Protein AF-A0A101W127-F1 (afdb_monomer_lite)

Foldseek 3Di:
DDDDQDADPVGGDPVSVVVVVVVVVVVVVVVVVVVVVVVVVVVVVVVVVVVVVVVVVVVVVVVVVVVVVVVVVVVVVVVVVVVVVVVVVVVVVVVVVVVVVVVVVVVVVVVVVVVVVVVVVVVVVVVVVVVVVVVVVVVVD

Structure (mmCIF, N/CA/C/O backbone):
data_AF-A0A101W127-F1
#
_entry.id   AF-A0A101W127-F1
#
loop_
_atom_site.group_PDB
_atom_site.id
_atom_site.type_symbol
_atom_site.label_atom_id
_atom_site.label_alt_id
_atom_site.label_comp_id
_atom_site.label_asym_id
_atom_site.label_entity_id
_atom_site.label_seq_id
_atom_site.pdbx_PDB_ins_code
_atom_site.Cartn_x
_atom_site.Cartn_y
_atom_site.Cartn_z
_atom_site.occupancy
_atom_site.B_iso_or_equiv
_atom_site.auth_seq_id
_atom_site.auth_comp_id
_atom_site.auth_asym_id
_atom_site.auth_atom_id
_atom_site.pdbx_PDB_model_num
ATOM 1 N N . MET A 1 1 ? -18.777 4.852 64.602 1.00 42.62 1 MET A N 1
ATOM 2 C CA . MET A 1 1 ? -19.162 3.842 65.612 1.00 42.62 1 MET A CA 1
ATOM 3 C C . MET A 1 1 ? -20.261 4.447 66.456 1.00 42.62 1 MET A C 1
ATOM 5 O O . MET A 1 1 ? -19.985 5.500 67.027 1.00 42.62 1 MET A O 1
ATOM 9 N N . PRO A 1 2 ? -21.471 3.875 66.515 1.00 47.06 2 PRO A N 1
ATOM 10 C CA . PRO A 1 2 ? -22.452 4.384 67.446 1.00 47.06 2 PRO A CA 1
ATOM 11 C C . PRO A 1 2 ? -22.040 3.910 68.849 1.00 47.06 2 PRO A C 1
ATOM 13 O O . PRO A 1 2 ? -21.575 2.787 69.058 1.00 47.06 2 PRO A O 1
ATOM 16 N N . LYS A 1 3 ? -22.010 4.869 69.769 1.00 66.69 3 LYS A N 1
ATOM 17 C CA . LYS A 1 3 ? -21.658 4.690 71.172 1.00 66.69 3 LYS A CA 1
ATOM 18 C C . LYS A 1 3 ? -22.832 5.236 71.968 1.00 66.69 3 LYS A C 1
ATOM 20 O O . LYS A 1 3 ? -23.222 6.379 71.738 1.00 66.69 3 LYS A O 1
ATOM 25 N N . ASN A 1 4 ? -23.259 4.446 72.951 1.00 61.34 4 ASN A N 1
ATOM 26 C CA . ASN A 1 4 ? -24.111 4.793 74.094 1.00 61.34 4 ASN A CA 1
ATOM 27 C C . ASN A 1 4 ? -25.582 4.372 73.985 1.00 61.34 4 ASN A C 1
ATOM 29 O O . ASN A 1 4 ? -26.480 5.209 73.968 1.00 61.34 4 ASN A O 1
ATOM 33 N N . PHE A 1 5 ? -25.826 3.067 74.109 1.00 57.19 5 PHE A N 1
ATOM 34 C CA . PHE A 1 5 ? -27.109 2.592 74.614 1.00 57.19 5 PHE A CA 1
ATOM 35 C C . PHE A 1 5 ? -27.327 3.101 76.050 1.00 57.19 5 PHE A C 1
ATOM 37 O O . PHE A 1 5 ? -26.506 2.835 76.938 1.00 57.19 5 PHE A O 1
ATOM 44 N N . LYS A 1 6 ? -28.434 3.802 76.317 1.00 58.41 6 LYS A N 1
ATOM 45 C CA . LYS A 1 6 ? -28.810 4.165 77.695 1.00 58.41 6 LYS A CA 1
ATOM 46 C C . LYS A 1 6 ? -29.304 2.920 78.443 1.00 58.41 6 LYS A C 1
ATOM 48 O O . LYS A 1 6 ? -30.200 2.215 77.981 1.00 58.41 6 LYS A O 1
ATOM 53 N N . ARG A 1 7 ? -28.705 2.626 79.603 1.00 48.66 7 ARG A N 1
ATOM 54 C CA . ARG A 1 7 ? -29.148 1.554 80.512 1.00 48.66 7 ARG A CA 1
ATOM 55 C C . ARG A 1 7 ? -30.169 2.094 81.513 1.00 48.66 7 ARG A C 1
ATOM 57 O O . ARG A 1 7 ? -29.903 3.083 82.188 1.00 48.66 7 ARG A O 1
ATOM 64 N N . SER A 1 8 ? -31.289 1.395 81.652 1.00 57.28 8 SER A N 1
ATOM 65 C CA . SER A 1 8 ? -32.227 1.518 82.770 1.00 57.28 8 SER A CA 1
ATOM 66 C C . SER A 1 8 ? -32.008 0.385 83.785 1.00 57.28 8 SER A C 1
ATOM 68 O O . SER A 1 8 ? -31.309 -0.591 83.504 1.00 57.28 8 SER A O 1
ATOM 70 N N . ILE A 1 9 ? -32.659 0.471 84.951 1.00 53.50 9 ILE A N 1
ATOM 71 C CA . ILE A 1 9 ? -32.618 -0.549 86.021 1.00 53.50 9 ILE A CA 1
ATOM 72 C C . ILE A 1 9 ? -33.112 -1.938 85.531 1.00 53.50 9 ILE A C 1
ATOM 74 O O . ILE A 1 9 ? -32.793 -2.949 86.149 1.00 53.50 9 ILE A O 1
ATOM 78 N N . ARG A 1 10 ? -33.836 -2.017 84.397 1.00 57.09 10 ARG A N 1
ATOM 79 C CA . ARG A 1 10 ? -34.356 -3.266 83.794 1.00 57.09 10 ARG A CA 1
ATOM 80 C C . ARG A 1 10 ? -33.607 -3.755 82.541 1.00 57.09 10 ARG A C 1
ATOM 82 O O . ARG A 1 10 ? -33.981 -4.790 82.000 1.00 57.09 10 ARG A O 1
ATOM 89 N N . GLY A 1 11 ? -32.573 -3.050 82.071 1.00 67.44 11 GLY A N 1
ATOM 90 C CA . GLY A 1 11 ? -31.857 -3.382 80.829 1.00 67.44 11 GLY A CA 1
ATOM 91 C C . GLY A 1 11 ? -31.657 -2.176 79.907 1.00 67.44 11 GLY A C 1
ATOM 92 O O . GLY A 1 11 ? -31.769 -1.031 80.343 1.00 67.44 11 GLY A O 1
ATOM 93 N N . TYR A 1 12 ? -31.330 -2.420 78.636 1.00 70.50 12 TYR A N 1
ATOM 94 C CA . TYR A 1 12 ? -31.212 -1.358 77.631 1.00 70.50 12 TYR A CA 1
ATOM 95 C C . TYR A 1 12 ? -32.571 -0.722 77.332 1.00 70.50 12 TYR A C 1
ATOM 97 O O . TYR A 1 12 ? -33.579 -1.420 77.231 1.00 70.50 12 TYR A O 1
ATOM 105 N N . ASP A 1 13 ? -32.586 0.600 77.204 1.00 82.00 13 ASP A N 1
ATOM 106 C CA . ASP A 1 13 ? -33.774 1.354 76.823 1.00 82.00 13 ASP A CA 1
ATOM 107 C C . ASP A 1 13 ? -34.172 1.053 75.366 1.00 82.00 13 ASP A C 1
ATOM 109 O O . ASP A 1 13 ? -33.355 1.168 74.446 1.00 82.00 13 ASP A O 1
ATOM 113 N N . ALA A 1 14 ? -35.423 0.639 75.159 1.00 79.12 14 ALA A N 1
ATOM 114 C CA . ALA A 1 1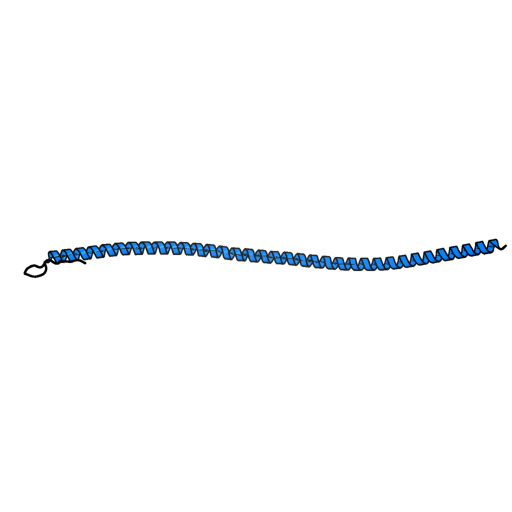4 ? -35.921 0.199 73.857 1.00 79.12 14 ALA A CA 1
ATOM 115 C C . ALA A 1 14 ? -35.934 1.342 72.829 1.00 79.12 14 ALA A C 1
ATOM 117 O O . ALA A 1 14 ? -35.643 1.111 71.656 1.00 79.12 14 ALA A O 1
ATOM 118 N N . GLU A 1 15 ? -36.197 2.579 73.264 1.00 82.38 15 GLU A N 1
ATOM 119 C CA . GLU A 1 15 ? -36.158 3.754 72.387 1.00 82.38 15 GLU A CA 1
ATOM 120 C C . GLU A 1 15 ? -34.732 4.053 71.911 1.00 82.38 15 GLU A C 1
ATOM 122 O O . GLU A 1 15 ? -34.510 4.279 70.720 1.00 82.38 15 GLU A O 1
ATOM 127 N N . SER A 1 16 ? -33.751 3.974 72.816 1.00 81.00 16 SER A N 1
ATOM 128 C CA . SER A 1 16 ? -32.328 4.113 72.483 1.00 81.00 16 SER A CA 1
ATOM 129 C C . SER A 1 16 ? -31.874 3.063 71.464 1.00 81.00 16 SER A C 1
ATOM 131 O O . SER A 1 16 ? -31.168 3.405 70.518 1.00 81.00 16 SER A O 1
ATOM 133 N N . ILE A 1 17 ? -32.295 1.801 71.619 1.00 81.06 17 ILE A N 1
ATOM 134 C CA . ILE A 1 17 ? -31.984 0.735 70.653 1.00 81.06 17 ILE A CA 1
ATOM 135 C C . ILE A 1 17 ? -32.634 1.026 69.295 1.00 81.06 17 ILE A C 1
ATOM 137 O O . ILE A 1 17 ? -31.974 0.912 68.261 1.00 81.06 17 ILE A O 1
ATOM 141 N N . GLN A 1 18 ? -33.905 1.435 69.277 1.00 84.06 18 GLN A N 1
ATOM 142 C CA . GLN A 1 18 ? -34.619 1.722 68.033 1.00 84.06 18 GLN A CA 1
ATOM 143 C C . GLN A 1 18 ? -33.997 2.900 67.266 1.00 84.06 18 GLN A C 1
ATOM 145 O O . GLN A 1 18 ? -33.894 2.850 66.041 1.00 84.06 18 GLN A O 1
ATOM 150 N N . GLN A 1 19 ? -33.541 3.944 67.965 1.00 85.19 19 GLN A N 1
ATOM 151 C CA . GLN A 1 19 ? -32.830 5.074 67.356 1.00 85.19 19 GLN A CA 1
ATOM 152 C C . GLN A 1 19 ? -31.507 4.645 66.709 1.00 85.19 19 GLN A C 1
ATOM 154 O O . GLN A 1 19 ? -31.180 5.086 65.604 1.00 85.19 19 GLN A O 1
ATOM 159 N N . GLU A 1 20 ? -30.760 3.760 67.366 1.00 83.50 20 GLU A N 1
ATOM 160 C CA . GLU A 1 20 ? -29.485 3.256 66.856 1.00 83.50 20 GLU A CA 1
ATOM 161 C C . GLU A 1 20 ? -29.693 2.353 65.629 1.00 83.50 20 GLU A C 1
ATOM 163 O O . GLU A 1 20 ? -29.016 2.533 64.615 1.00 83.50 20 GLU A O 1
ATOM 168 N N . ILE A 1 21 ? -30.709 1.479 65.655 1.00 87.06 21 ILE A N 1
ATOM 169 C CA . ILE A 1 21 ? -31.136 0.677 64.495 1.00 87.06 21 ILE A CA 1
ATOM 170 C C . ILE A 1 21 ? -31.545 1.580 63.325 1.00 87.06 21 ILE A C 1
ATOM 172 O O . ILE A 1 21 ? -31.095 1.370 62.199 1.00 87.06 21 ILE A O 1
ATOM 176 N N . ASN A 1 22 ? -32.350 2.615 63.576 1.00 89.56 22 ASN A N 1
ATOM 177 C CA . ASN A 1 22 ? -32.785 3.545 62.532 1.00 89.56 22 ASN A CA 1
ATOM 178 C C . ASN A 1 22 ? -31.601 4.307 61.916 1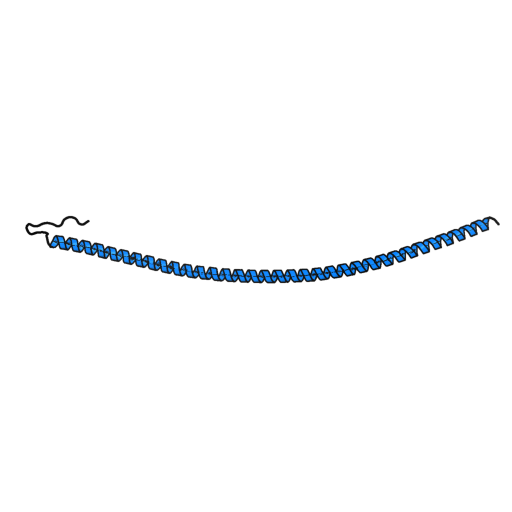.00 89.56 22 ASN A C 1
ATOM 180 O O . ASN A 1 22 ? -31.551 4.481 60.700 1.00 89.56 22 ASN A O 1
ATOM 184 N N . THR A 1 23 ? -30.628 4.712 62.736 1.00 89.56 23 THR A N 1
ATOM 185 C CA . THR A 1 23 ? -29.403 5.382 62.270 1.00 89.56 23 THR A CA 1
ATOM 186 C C . THR A 1 23 ? -28.579 4.455 61.378 1.00 89.56 23 THR A C 1
ATOM 188 O O . THR A 1 23 ? -28.132 4.857 60.305 1.00 89.56 23 THR A O 1
ATOM 191 N N . ILE A 1 24 ? -28.408 3.196 61.788 1.00 88.69 24 ILE A N 1
ATOM 192 C CA . ILE A 1 24 ? -27.690 2.185 61.006 1.00 88.69 24 ILE A CA 1
ATOM 193 C C . ILE A 1 24 ? -28.403 1.928 59.671 1.00 88.69 24 ILE A C 1
ATOM 195 O O . ILE A 1 24 ? -27.746 1.919 58.630 1.00 88.69 24 ILE A O 1
ATOM 199 N N . ASN A 1 25 ? -29.732 1.794 59.675 1.00 93.56 25 ASN A N 1
ATOM 200 C CA . ASN A 1 25 ? -30.520 1.612 58.453 1.00 93.56 25 ASN A CA 1
ATOM 201 C C . ASN A 1 25 ? -30.353 2.793 57.490 1.00 93.56 25 ASN A C 1
ATOM 203 O O . ASN A 1 25 ? -30.050 2.585 56.320 1.00 93.56 25 ASN A O 1
ATOM 207 N N . GLN A 1 26 ? -30.434 4.031 57.990 1.00 94.50 26 GLN A N 1
ATOM 208 C CA . GLN A 1 26 ? -30.202 5.228 57.175 1.00 94.50 26 GLN A CA 1
ATOM 209 C C . GLN A 1 26 ? -28.786 5.271 56.583 1.00 94.50 26 GLN A C 1
ATOM 211 O O . GLN A 1 26 ? -28.611 5.655 55.426 1.00 94.50 26 GLN A O 1
ATOM 216 N N . MET A 1 27 ? -27.764 4.862 57.342 1.00 93.94 27 MET A N 1
ATOM 217 C CA . MET A 1 27 ? -26.395 4.770 56.823 1.00 93.94 27 MET A CA 1
ATOM 218 C C . MET A 1 27 ? -26.281 3.739 55.695 1.00 93.94 27 MET A C 1
ATOM 220 O O . MET A 1 27 ? -25.649 4.026 54.676 1.00 93.94 27 MET A O 1
ATOM 224 N N . TYR A 1 28 ? -26.899 2.565 55.848 1.00 94.88 28 TYR A N 1
ATOM 225 C CA . TYR A 1 28 ? -26.912 1.542 54.802 1.00 94.88 28 TYR A CA 1
ATOM 226 C C . TYR A 1 28 ? -27.680 1.994 53.562 1.00 94.88 28 TYR A C 1
ATOM 228 O O . TYR A 1 28 ? -27.161 1.848 52.458 1.00 94.88 28 TYR A O 1
ATOM 236 N N . ASP A 1 29 ? -28.853 2.603 53.724 1.00 96.38 29 ASP A N 1
ATOM 237 C CA . ASP A 1 29 ? -29.645 3.123 52.608 1.00 96.38 29 ASP A CA 1
ATOM 238 C C . ASP A 1 29 ? -28.866 4.179 51.819 1.00 96.38 29 ASP A C 1
ATOM 240 O O . ASP A 1 29 ? -28.776 4.105 50.589 1.00 96.38 29 ASP A O 1
ATOM 244 N N . ASN A 1 30 ? -28.212 5.110 52.518 1.00 95.62 30 ASN A N 1
ATOM 245 C CA . ASN A 1 30 ? -27.350 6.108 51.891 1.00 95.62 30 ASN A CA 1
ATOM 246 C C . ASN A 1 30 ? -26.186 5.454 51.139 1.00 95.62 30 ASN A C 1
ATOM 248 O O . ASN A 1 30 ? -25.903 5.834 49.999 1.00 95.62 30 ASN A O 1
ATOM 252 N N . LYS A 1 31 ? -25.547 4.433 51.727 1.00 94.69 31 LYS A N 1
ATOM 253 C CA . LYS A 1 31 ? -24.436 3.734 51.073 1.00 94.69 31 LYS A CA 1
ATOM 254 C C . LYS A 1 31 ? -24.889 2.945 49.845 1.00 94.69 31 LYS A C 1
ATOM 256 O O . LYS A 1 31 ? -24.196 2.940 48.832 1.00 94.69 31 LYS A O 1
ATOM 261 N N . ILE A 1 32 ? -26.067 2.326 49.897 1.00 96.44 32 ILE A N 1
ATOM 262 C CA . ILE A 1 32 ? -26.673 1.633 48.754 1.00 96.44 32 ILE A CA 1
ATOM 263 C C . ILE A 1 32 ? -26.947 2.623 47.618 1.00 96.44 32 ILE A C 1
ATOM 265 O O . ILE A 1 32 ? -26.678 2.312 46.458 1.00 96.44 32 ILE A O 1
ATOM 269 N N . GLN A 1 33 ? -27.467 3.814 47.922 1.00 96.62 33 GLN A N 1
ATOM 270 C CA . GLN A 1 33 ? -27.724 4.840 46.908 1.00 96.62 33 GLN A CA 1
ATOM 271 C C . GLN A 1 33 ? -26.433 5.376 46.280 1.00 96.62 33 GLN A C 1
ATOM 273 O O . GLN A 1 33 ? -26.381 5.574 45.066 1.00 96.62 33 GLN A O 1
ATOM 278 N N . GLU A 1 34 ? -25.384 5.576 47.077 1.00 96.94 34 GLU A N 1
ATOM 279 C CA . GLU A 1 34 ? -24.060 5.968 46.585 1.00 96.94 34 GLU A CA 1
ATOM 280 C C . GLU A 1 34 ? -23.482 4.907 45.637 1.00 96.94 34 GLU A C 1
ATOM 282 O O . GLU A 1 34 ? -23.160 5.217 44.490 1.00 96.94 34 GLU A O 1
ATOM 287 N N . LEU A 1 35 ? -23.468 3.637 46.058 1.00 96.50 35 LEU A N 1
ATOM 288 C CA . LEU A 1 35 ? -22.982 2.525 45.235 1.00 96.50 35 LEU A CA 1
ATOM 289 C C . LEU A 1 35 ? -23.780 2.375 43.933 1.00 96.50 35 LEU A C 1
ATOM 291 O O . LEU A 1 35 ? -23.205 2.120 42.878 1.00 96.50 35 LEU A O 1
ATOM 295 N N . LYS A 1 36 ? -25.104 2.574 43.965 1.00 97.06 36 LYS A N 1
ATOM 296 C CA . LYS A 1 36 ? -25.935 2.563 42.748 1.00 97.06 36 LYS A CA 1
ATOM 297 C C . LYS A 1 36 ? -25.525 3.661 41.766 1.00 97.06 36 LYS A C 1
ATOM 299 O O . LYS A 1 36 ? -25.466 3.400 40.564 1.00 97.06 36 LYS A O 1
ATOM 304 N N . LYS A 1 37 ? -25.227 4.869 42.256 1.00 96.44 37 LYS A N 1
ATOM 305 C CA . LYS A 1 37 ? -24.746 5.977 41.415 1.00 96.44 37 LYS A CA 1
ATOM 306 C C . LYS A 1 37 ? -23.376 5.671 40.816 1.00 96.44 37 LYS A C 1
ATOM 308 O O . LYS A 1 37 ? -23.187 5.894 39.623 1.00 96.44 37 LYS A O 1
ATOM 313 N N . GLU A 1 38 ? -22.455 5.121 41.605 1.00 96.75 38 GLU A N 1
ATOM 314 C CA . GLU A 1 38 ? -21.127 4.719 41.124 1.00 96.75 38 GLU A CA 1
ATOM 315 C C . GLU A 1 38 ? -21.216 3.636 40.045 1.00 96.75 38 GLU A C 1
ATOM 317 O O . GLU A 1 38 ? -20.631 3.789 38.973 1.00 96.75 38 GLU A O 1
ATOM 322 N N . ILE A 1 39 ? -22.005 2.582 40.277 1.00 96.62 39 ILE A N 1
ATOM 323 C CA . ILE A 1 39 ? -22.217 1.503 39.301 1.00 96.62 39 ILE A CA 1
ATOM 324 C C . ILE A 1 39 ? -22.807 2.060 38.005 1.00 96.62 39 ILE A C 1
ATOM 326 O O . ILE A 1 39 ? -22.372 1.680 36.915 1.00 96.62 39 ILE A O 1
ATOM 330 N N . PHE A 1 40 ? -23.780 2.968 38.101 1.00 96.75 40 PHE A N 1
ATOM 331 C CA . PHE A 1 40 ? -24.366 3.607 36.927 1.00 96.75 40 PHE A CA 1
ATOM 332 C C . PHE A 1 40 ? -23.324 4.422 36.151 1.00 96.75 40 PHE A C 1
ATOM 334 O O . PHE A 1 40 ? -23.190 4.242 34.939 1.00 96.75 40 PHE A O 1
ATOM 341 N N . ALA A 1 41 ? -22.541 5.257 36.840 1.00 95.81 41 ALA A N 1
ATOM 342 C CA . ALA A 1 41 ? -21.495 6.067 36.222 1.00 95.81 41 ALA A CA 1
ATOM 343 C C . ALA A 1 41 ? -20.427 5.199 35.535 1.00 95.81 41 ALA A C 1
ATOM 345 O O . ALA A 1 41 ? -20.096 5.436 34.373 1.00 95.81 41 ALA A O 1
ATOM 346 N N . GLN A 1 42 ? -19.949 4.147 36.204 1.00 96.00 42 GLN A N 1
ATOM 347 C CA . GLN A 1 42 ? -18.973 3.210 35.641 1.00 96.00 42 GLN A CA 1
ATOM 348 C C . GLN A 1 42 ? -19.539 2.439 34.446 1.00 96.00 42 GLN A C 1
ATOM 350 O O . GLN A 1 42 ? -18.853 2.255 33.441 1.00 96.00 42 GLN A O 1
ATOM 355 N N . THR A 1 43 ? -20.800 2.007 34.517 1.00 96.69 43 THR A N 1
ATOM 356 C CA . THR A 1 43 ? -21.462 1.307 33.407 1.00 96.69 43 THR A CA 1
ATOM 357 C C . THR A 1 43 ? -21.599 2.222 32.195 1.00 96.69 43 THR A C 1
ATOM 359 O O . THR A 1 43 ? -21.302 1.804 31.074 1.00 96.69 43 THR A O 1
ATOM 362 N N . HIS A 1 44 ? -21.984 3.479 32.421 1.00 96.00 44 HIS A N 1
ATOM 363 C CA . HIS A 1 44 ? -22.085 4.481 31.371 1.00 96.00 44 HIS A CA 1
ATOM 364 C C . HIS A 1 44 ? -20.720 4.773 30.733 1.00 96.00 44 HIS A C 1
ATOM 366 O O . HIS A 1 44 ? -20.589 4.695 29.512 1.00 96.00 44 HIS A O 1
ATOM 372 N N . GLN A 1 45 ? -19.678 4.999 31.540 1.00 97.00 45 GLN A N 1
ATOM 373 C CA . GLN A 1 45 ? -18.309 5.176 31.045 1.00 97.00 45 GLN A CA 1
ATOM 374 C C . GLN A 1 45 ? -17.834 3.969 30.234 1.00 97.00 45 GLN A C 1
ATOM 376 O O . GLN A 1 45 ? -17.296 4.134 29.141 1.00 97.00 45 GLN A O 1
ATOM 381 N N . ARG A 1 46 ? -18.087 2.745 30.711 1.00 96.12 46 ARG A N 1
ATOM 382 C CA . ARG A 1 46 ? -17.726 1.519 29.987 1.00 96.12 46 ARG A CA 1
ATOM 383 C C . ARG A 1 46 ? -18.425 1.431 28.630 1.00 96.12 46 ARG A C 1
ATOM 385 O O . ARG A 1 46 ? -17.837 0.941 27.669 1.00 96.12 46 ARG A O 1
ATOM 392 N N . GLN A 1 47 ? -19.670 1.894 28.537 1.00 96.56 47 GLN A N 1
ATOM 393 C CA . GLN A 1 47 ? -20.410 1.926 27.278 1.00 96.56 47 GLN A CA 1
ATOM 394 C C . GLN A 1 47 ? -19.850 2.976 26.308 1.00 96.56 47 GLN A C 1
ATOM 396 O O . GLN A 1 47 ? -19.717 2.678 25.121 1.00 96.56 47 GLN A O 1
ATOM 401 N N . LEU A 1 48 ? -19.457 4.155 26.802 1.00 96.88 48 LEU A N 1
ATOM 402 C CA . LEU A 1 48 ? -18.776 5.178 25.999 1.00 96.88 48 LEU A CA 1
ATOM 403 C C . LEU A 1 48 ? -17.438 4.665 25.453 1.00 96.88 48 LEU A C 1
ATOM 405 O O . LEU A 1 48 ? -17.239 4.671 24.241 1.00 96.88 48 LEU A O 1
ATOM 409 N N . LEU A 1 49 ? -16.589 4.106 26.321 1.00 96.25 49 LEU A N 1
ATOM 410 C CA . LEU A 1 49 ? -15.308 3.496 25.945 1.00 96.25 49 LEU A CA 1
ATOM 411 C C . LEU A 1 49 ? -15.478 2.390 24.897 1.00 96.25 49 LEU A C 1
ATOM 413 O O . LEU A 1 49 ? -14.709 2.306 23.944 1.00 96.25 49 LEU A O 1
ATOM 417 N N . ARG A 1 50 ? -16.511 1.548 25.032 1.00 96.75 50 ARG A N 1
ATOM 418 C CA . ARG A 1 50 ? -16.811 0.507 24.039 1.00 96.75 50 ARG A CA 1
ATOM 419 C C . ARG A 1 50 ? -17.186 1.102 22.680 1.00 96.75 50 ARG A C 1
ATOM 421 O O . ARG A 1 50 ? -16.772 0.572 21.652 1.0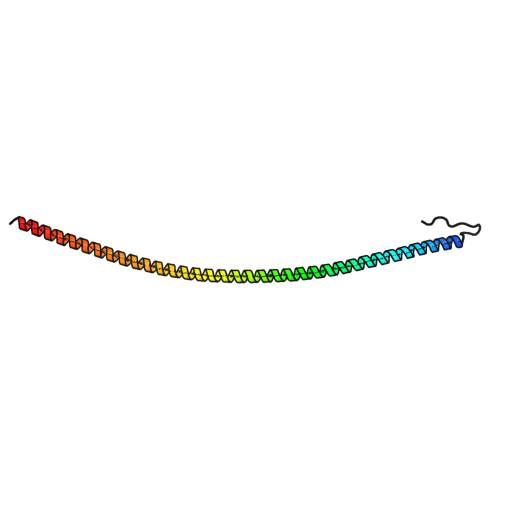0 96.75 50 ARG A O 1
ATOM 428 N N . ASN A 1 51 ? -17.963 2.182 22.669 1.00 96.38 51 ASN A N 1
ATOM 429 C CA . ASN A 1 51 ? -18.343 2.861 21.433 1.00 96.38 51 ASN A CA 1
ATOM 430 C C . ASN A 1 51 ? -17.133 3.526 20.764 1.00 96.38 51 ASN A C 1
ATOM 432 O O . ASN A 1 51 ? -16.971 3.399 19.553 1.00 96.38 51 ASN A O 1
ATOM 436 N N . GLU A 1 52 ? -16.271 4.188 21.536 1.00 96.06 52 GLU A N 1
ATOM 437 C CA . GLU A 1 52 ? -15.019 4.77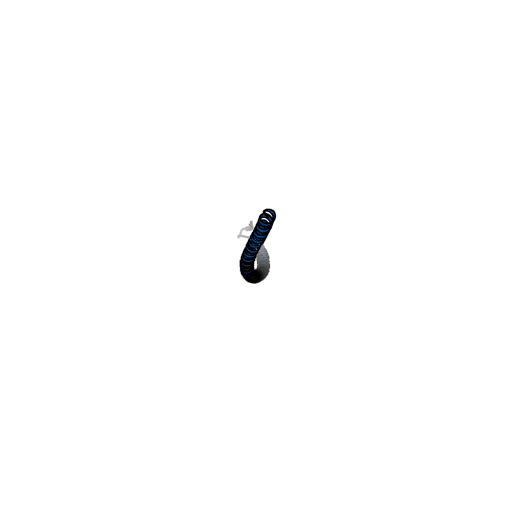4 21.039 1.00 96.06 52 GLU A CA 1
ATOM 438 C C . GLU A 1 52 ? -14.072 3.708 20.486 1.00 96.06 52 GLU A C 1
ATOM 440 O O . GLU A 1 52 ? -13.561 3.857 19.378 1.00 96.06 52 GLU A O 1
ATOM 445 N N . TYR A 1 53 ? -13.911 2.588 21.196 1.00 95.94 53 TYR A N 1
ATOM 446 C CA . TYR A 1 53 ? -13.121 1.454 20.723 1.00 95.94 53 TYR A CA 1
ATOM 447 C C . TYR A 1 53 ? -13.632 0.918 19.380 1.00 95.94 53 TYR A C 1
ATOM 449 O O . TYR A 1 53 ? -12.841 0.672 18.473 1.00 95.94 53 TYR A O 1
ATOM 457 N N . ASN A 1 54 ? -14.950 0.763 19.226 1.00 95.00 54 ASN A N 1
ATOM 458 C CA . ASN A 1 54 ? -15.533 0.289 17.970 1.00 95.00 54 ASN A CA 1
ATOM 459 C C . ASN A 1 54 ? -15.301 1.274 16.814 1.00 95.00 54 ASN A C 1
ATOM 461 O O . ASN A 1 54 ? -14.997 0.830 15.710 1.00 95.00 54 ASN A O 1
ATOM 465 N N . LYS A 1 55 ? -15.399 2.587 17.068 1.00 95.50 55 LYS A N 1
ATOM 466 C CA . LYS A 1 55 ? -15.085 3.622 16.069 1.00 95.50 55 LYS A CA 1
ATOM 467 C C . LYS A 1 55 ? -13.625 3.550 15.638 1.00 95.50 55 LYS A C 1
ATOM 469 O O . LYS A 1 55 ? -13.352 3.443 14.449 1.00 95.50 55 LYS A O 1
ATOM 474 N N . LEU A 1 56 ? -12.700 3.518 16.600 1.00 94.81 56 LEU A N 1
ATOM 475 C CA . LEU A 1 56 ? -11.271 3.401 16.313 1.00 94.81 56 LEU A CA 1
ATOM 476 C C . LEU A 1 56 ? -10.963 2.119 15.540 1.00 94.81 56 LEU A C 1
ATOM 478 O O . LEU A 1 56 ? -10.232 2.156 14.559 1.00 94.81 56 LEU A O 1
ATOM 482 N N . LYS A 1 57 ? -11.551 0.986 15.935 1.00 94.38 57 LYS A N 1
ATOM 483 C CA . LYS A 1 57 ? -11.374 -0.286 15.230 1.00 94.38 57 LYS A CA 1
ATOM 484 C C . LYS A 1 57 ? -11.796 -0.190 13.761 1.00 94.38 57 LYS A C 1
ATOM 486 O O . LYS A 1 57 ? -11.099 -0.736 12.910 1.00 94.38 57 LYS A O 1
ATOM 491 N N . GLN A 1 58 ? -12.910 0.481 13.476 1.00 95.12 58 GLN A N 1
ATOM 492 C CA . GLN A 1 58 ? -13.371 0.699 12.108 1.00 95.12 58 GLN A CA 1
ATOM 493 C C . GLN A 1 58 ? -12.412 1.615 11.339 1.00 95.12 58 GLN A C 1
ATOM 495 O O . GLN A 1 58 ? -11.924 1.219 10.289 1.00 95.12 58 GLN A O 1
ATOM 500 N N . GLU A 1 59 ? -12.052 2.773 11.900 1.00 94.12 59 GLU A N 1
ATOM 501 C CA . GLU A 1 59 ? -11.119 3.711 11.259 1.00 94.12 59 GLU A CA 1
ATOM 502 C C . GLU A 1 59 ? -9.751 3.077 10.960 1.00 94.12 59 GLU A C 1
ATOM 504 O O . GLU A 1 59 ? -9.160 3.331 9.911 1.00 94.12 59 GLU A O 1
ATOM 509 N N . PHE A 1 60 ? -9.233 2.245 11.868 1.00 93.06 60 PHE A N 1
ATOM 510 C CA . PHE A 1 60 ? -8.002 1.493 11.629 1.00 93.06 60 PHE A CA 1
ATOM 511 C C . PHE A 1 60 ? -8.176 0.443 10.529 1.00 93.06 60 PHE A C 1
ATOM 513 O O . PHE A 1 60 ? -7.277 0.301 9.705 1.00 93.06 60 PHE A O 1
ATOM 520 N N . GLY A 1 61 ? -9.312 -0.260 10.491 1.00 93.69 61 GLY A N 1
ATOM 521 C CA . GLY A 1 61 ? -9.636 -1.203 9.419 1.00 93.69 61 GLY A CA 1
ATOM 522 C C . GLY A 1 61 ? -9.632 -0.529 8.047 1.00 93.69 61 GLY A C 1
ATOM 523 O O . GLY A 1 61 ? -8.889 -0.954 7.164 1.00 93.69 61 GLY A O 1
ATOM 524 N N . ASP A 1 62 ? -10.361 0.581 7.918 1.00 93.88 62 ASP A N 1
ATOM 525 C CA . ASP A 1 62 ? -10.471 1.353 6.676 1.00 93.88 62 ASP A CA 1
ATOM 526 C C . ASP A 1 62 ? -9.097 1.879 6.214 1.00 93.88 62 ASP A C 1
ATOM 528 O O . ASP A 1 62 ? -8.764 1.858 5.027 1.00 93.88 62 ASP A O 1
ATOM 532 N N . ARG A 1 63 ? -8.249 2.325 7.155 1.00 93.38 63 ARG A N 1
ATOM 533 C CA . ARG A 1 63 ? -6.883 2.789 6.852 1.00 93.38 63 ARG A CA 1
ATOM 534 C C . ARG A 1 63 ? -5.967 1.666 6.379 1.00 93.38 63 ARG A C 1
ATOM 536 O O . ARG A 1 63 ? -5.178 1.895 5.467 1.00 93.38 63 ARG A O 1
ATOM 543 N N . VAL A 1 64 ? -6.044 0.487 6.997 1.00 94.31 64 VAL A N 1
ATOM 544 C CA . VAL A 1 64 ? -5.244 -0.680 6.592 1.00 94.31 64 VAL A CA 1
ATOM 545 C C . VAL A 1 64 ? -5.660 -1.146 5.199 1.00 94.31 64 VAL A C 1
ATOM 547 O O . VAL A 1 64 ? -4.795 -1.404 4.365 1.00 94.31 64 VAL A O 1
ATOM 550 N N . GLU A 1 65 ? -6.962 -1.182 4.917 1.00 94.75 65 GLU A N 1
ATOM 551 C CA . GLU A 1 65 ? -7.468 -1.524 3.587 1.00 94.75 65 GLU A CA 1
ATOM 552 C C . GLU A 1 65 ? -6.982 -0.524 2.529 1.00 94.75 65 GLU A C 1
ATOM 554 O O . GLU A 1 65 ? -6.440 -0.921 1.497 1.00 94.75 65 GLU A O 1
ATOM 559 N N . LEU A 1 66 ? -7.088 0.779 2.809 1.00 95.25 66 LEU A N 1
ATOM 560 C CA . LEU A 1 66 ? -6.582 1.819 1.913 1.00 95.25 66 LEU A CA 1
ATOM 561 C C . LEU A 1 66 ? -5.066 1.700 1.692 1.00 95.25 66 LEU A C 1
ATOM 563 O O . LEU A 1 66 ? -4.586 1.910 0.578 1.00 95.25 66 LEU A O 1
ATOM 567 N N . GLN A 1 67 ? -4.306 1.366 2.736 1.00 95.00 67 GLN A N 1
ATOM 568 C CA . GLN A 1 67 ? -2.861 1.187 2.641 1.00 95.00 67 GLN A CA 1
ATOM 569 C C . GLN A 1 67 ? -2.492 0.023 1.712 1.00 95.00 67 GLN A C 1
ATOM 571 O O . GLN A 1 67 ? -1.597 0.192 0.882 1.00 95.00 67 GLN A O 1
ATOM 576 N N . GLU A 1 68 ? -3.172 -1.122 1.814 1.00 94.94 68 GLU A N 1
ATOM 577 C CA . GLU A 1 68 ? -2.942 -2.244 0.894 1.00 94.94 68 GLU A CA 1
ATOM 578 C C . GLU A 1 68 ? -3.341 -1.878 -0.542 1.00 94.94 68 GLU A C 1
ATOM 580 O O . GLU A 1 68 ? -2.543 -2.064 -1.456 1.00 94.94 68 GLU A O 1
ATOM 585 N N . GLN A 1 69 ? -4.481 -1.208 -0.750 1.00 95.94 69 GLN A N 1
ATOM 586 C CA . GLN A 1 69 ? -4.876 -0.746 -2.089 1.00 95.94 69 GLN A CA 1
ATOM 587 C C . GLN A 1 69 ? -3.855 0.217 -2.720 1.00 95.94 69 GLN A C 1
ATOM 589 O O . GLN A 1 69 ? -3.604 0.165 -3.926 1.00 95.94 69 GLN A O 1
ATOM 594 N N . ILE A 1 70 ? -3.272 1.128 -1.931 1.00 95.56 70 ILE A N 1
ATOM 595 C CA . ILE A 1 70 ? -2.222 2.042 -2.407 1.00 95.56 70 ILE A CA 1
ATOM 596 C C . ILE A 1 70 ? -0.961 1.255 -2.769 1.00 95.56 70 ILE A C 1
ATOM 598 O O . ILE A 1 70 ? -0.354 1.515 -3.809 1.00 95.56 70 ILE A O 1
ATOM 602 N N . LYS A 1 71 ? -0.564 0.307 -1.920 1.00 95.88 71 LYS A N 1
ATOM 603 C CA . LYS A 1 71 ? 0.623 -0.523 -2.123 1.00 95.88 71 LYS A CA 1
ATOM 604 C C . LYS A 1 71 ? 0.506 -1.369 -3.390 1.00 95.88 71 LYS A C 1
ATOM 606 O O . LYS A 1 71 ? 1.446 -1.360 -4.182 1.00 95.88 71 LYS A O 1
ATOM 611 N N . ASP A 1 72 ? -0.640 -2.000 -3.619 1.00 96.00 72 ASP A N 1
ATOM 612 C CA . ASP A 1 72 ? -0.894 -2.804 -4.818 1.00 96.00 72 ASP A CA 1
ATOM 613 C C . ASP A 1 72 ? -0.827 -1.945 -6.086 1.00 96.00 72 ASP A C 1
ATOM 615 O O . ASP A 1 72 ? -0.073 -2.259 -7.006 1.00 96.00 72 ASP A O 1
ATOM 619 N N . LYS A 1 73 ? -1.495 -0.782 -6.098 1.00 96.50 73 LYS A N 1
ATOM 620 C CA . LYS A 1 73 ? -1.440 0.155 -7.237 1.00 96.50 73 LYS A CA 1
ATOM 621 C C . LYS A 1 73 ? -0.032 0.671 -7.520 1.00 96.50 73 LYS A C 1
ATOM 623 O O . LYS A 1 73 ? 0.353 0.823 -8.679 1.00 96.50 73 LYS A O 1
ATOM 628 N N . LEU A 1 74 ? 0.740 0.983 -6.478 1.00 95.94 74 LEU A N 1
ATOM 629 C CA . LEU A 1 74 ? 2.129 1.414 -6.639 1.00 95.94 74 LEU A CA 1
ATOM 630 C C . LEU A 1 74 ? 2.993 0.287 -7.202 1.00 95.94 74 LEU A C 1
ATOM 632 O O . LEU A 1 74 ? 3.829 0.545 -8.066 1.00 95.94 74 LEU A O 1
ATOM 636 N N . TYR A 1 75 ? 2.781 -0.944 -6.738 1.00 96.62 75 TYR A N 1
ATOM 637 C CA . TYR A 1 75 ? 3.511 -2.109 -7.214 1.00 96.62 75 TYR A CA 1
ATOM 638 C C . TYR A 1 75 ? 3.209 -2.403 -8.686 1.00 96.62 75 TYR A C 1
ATOM 640 O O . TYR A 1 75 ? 4.140 -2.501 -9.485 1.00 96.62 75 TYR A O 1
ATOM 648 N N . GLU A 1 76 ? 1.930 -2.433 -9.068 1.00 97.00 76 GLU A N 1
ATOM 649 C CA . GLU A 1 76 ? 1.500 -2.557 -10.465 1.00 97.00 76 GLU A CA 1
ATOM 650 C C . GLU A 1 76 ? 2.130 -1.469 -11.333 1.00 97.00 76 GLU A C 1
ATOM 652 O O . GLU A 1 76 ? 2.734 -1.760 -12.367 1.00 97.00 76 GLU A O 1
ATOM 657 N N . LYS A 1 77 ? 2.088 -0.210 -10.876 1.00 96.44 77 LYS A N 1
ATOM 658 C CA . LYS A 1 77 ? 2.658 0.895 -11.648 1.00 96.44 77 LYS A CA 1
ATOM 659 C C . LYS A 1 77 ? 4.167 0.772 -11.825 1.00 96.44 77 LYS A C 1
ATOM 661 O O . LYS A 1 77 ? 4.702 1.129 -12.876 1.00 96.44 77 LYS A O 1
ATOM 666 N N . TYR A 1 78 ? 4.859 0.279 -10.804 1.00 96.62 78 TYR A N 1
ATOM 667 C CA . TYR A 1 78 ? 6.297 0.060 -10.861 1.00 96.62 78 TYR A CA 1
ATOM 668 C C . TYR A 1 78 ? 6.652 -1.056 -11.849 1.00 96.62 78 TYR A C 1
ATOM 670 O O . TYR A 1 78 ? 7.587 -0.897 -12.634 1.00 96.62 78 TYR A O 1
ATOM 678 N N . LEU A 1 79 ? 5.878 -2.146 -11.864 1.00 97.19 79 LEU A N 1
ATOM 679 C CA . LEU A 1 79 ? 6.039 -3.228 -12.836 1.00 97.19 79 LEU A CA 1
ATOM 680 C C . LEU A 1 79 ? 5.816 -2.741 -14.272 1.00 97.19 79 LEU A C 1
ATOM 682 O O . LEU A 1 79 ? 6.665 -2.997 -15.123 1.00 97.19 79 LEU A O 1
ATOM 686 N N . GLU A 1 80 ? 4.760 -1.963 -14.533 1.00 97.44 80 GLU A N 1
ATOM 687 C CA . GLU A 1 80 ? 4.514 -1.373 -15.860 1.00 97.44 80 GLU A CA 1
ATOM 688 C C . GLU A 1 80 ? 5.704 -0.533 -16.349 1.00 97.44 80 GLU A C 1
ATOM 690 O O . GLU A 1 80 ? 6.132 -0.638 -17.502 1.00 97.44 80 GLU A O 1
ATOM 695 N N . ILE A 1 81 ? 6.260 0.312 -15.473 1.00 97.12 81 ILE A N 1
ATOM 696 C CA . ILE A 1 81 ? 7.409 1.161 -15.809 1.00 97.12 81 ILE A CA 1
ATOM 697 C C . ILE A 1 81 ? 8.637 0.300 -16.118 1.00 97.12 81 ILE A C 1
ATOM 699 O O . ILE A 1 81 ? 9.335 0.559 -17.102 1.00 97.12 81 ILE A O 1
ATOM 703 N N . LEU A 1 82 ? 8.898 -0.732 -15.312 1.00 97.00 82 LEU A N 1
ATOM 704 C CA . LEU A 1 82 ? 10.016 -1.648 -15.537 1.00 97.00 82 LEU A CA 1
ATOM 705 C C . LEU A 1 82 ? 9.882 -2.398 -16.866 1.00 97.00 82 LEU A C 1
ATOM 707 O O . LEU A 1 82 ? 10.866 -2.516 -17.598 1.00 97.00 82 LEU A O 1
ATOM 711 N N . GLU A 1 83 ? 8.681 -2.857 -17.216 1.00 96.75 83 GLU A N 1
ATOM 712 C CA . GLU A 1 83 ? 8.416 -3.502 -18.504 1.00 96.75 83 GLU A CA 1
ATOM 713 C C . GLU A 1 83 ? 8.682 -2.554 -19.678 1.00 96.75 83 GLU A C 1
ATOM 715 O O . GLU A 1 83 ? 9.386 -2.916 -20.626 1.00 96.75 83 GLU A O 1
ATOM 720 N N . GLN A 1 84 ? 8.200 -1.310 -19.603 1.00 96.75 84 GLN A N 1
ATOM 721 C CA . GLN A 1 84 ? 8.453 -0.298 -20.633 1.00 96.75 84 GLN A CA 1
ATOM 722 C C . GLN A 1 84 ? 9.944 0.022 -20.783 1.00 96.75 84 GLN A C 1
ATOM 724 O O . GLN A 1 84 ? 10.447 0.143 -21.907 1.00 96.75 84 GLN A O 1
ATOM 729 N N . GLN A 1 85 ? 10.673 0.126 -19.670 1.00 97.00 85 GLN A N 1
ATOM 730 C CA . GLN A 1 85 ? 12.120 0.338 -19.680 1.00 97.00 85 GLN A CA 1
ATOM 731 C C . GLN A 1 85 ? 12.859 -0.849 -20.303 1.00 97.00 85 GLN A C 1
ATOM 733 O O . GLN A 1 85 ? 13.756 -0.645 -21.121 1.00 97.00 85 GLN A O 1
ATOM 738 N N . LEU A 1 86 ? 12.455 -2.082 -19.990 1.00 97.25 86 LEU A N 1
ATOM 739 C CA . LEU A 1 86 ? 13.015 -3.298 -20.585 1.00 97.25 86 LEU A CA 1
ATOM 740 C C . LEU A 1 86 ? 12.791 -3.356 -22.097 1.00 97.25 86 LEU A C 1
ATOM 742 O O . LEU A 1 86 ? 13.723 -3.653 -22.847 1.00 97.25 86 LEU A O 1
ATOM 746 N N . ILE A 1 87 ? 11.577 -3.046 -22.555 1.00 97.62 87 ILE A N 1
ATOM 747 C CA . ILE A 1 87 ? 11.251 -2.986 -23.985 1.00 97.62 87 ILE A CA 1
ATOM 748 C C . ILE A 1 87 ? 12.104 -1.922 -24.676 1.00 97.62 87 ILE A C 1
ATOM 750 O O . ILE A 1 87 ? 12.680 -2.183 -25.732 1.00 97.62 87 ILE A O 1
ATOM 754 N N . THR A 1 88 ? 12.211 -0.737 -24.075 1.00 97.12 88 THR A N 1
ATOM 755 C CA . THR A 1 88 ? 13.009 0.366 -24.623 1.00 97.12 88 THR A CA 1
ATOM 756 C C . THR A 1 88 ? 14.477 -0.023 -24.714 1.00 97.12 88 THR A C 1
ATOM 758 O O . THR A 1 88 ? 15.076 0.130 -25.772 1.00 97.12 88 THR A O 1
ATOM 761 N N . LYS A 1 89 ? 15.036 -0.618 -23.654 1.00 97.25 89 LYS A N 1
ATOM 762 C CA . LYS A 1 89 ? 16.419 -1.099 -23.639 1.00 97.25 89 LYS A CA 1
ATOM 763 C C . LYS A 1 89 ? 16.678 -2.107 -24.757 1.00 97.25 89 LYS A C 1
ATOM 765 O O . LYS A 1 89 ? 17.614 -1.920 -25.520 1.00 97.25 89 LYS A O 1
ATOM 770 N N . ARG A 1 90 ? 15.805 -3.108 -24.928 1.00 96.69 90 ARG A N 1
ATOM 771 C CA . ARG A 1 90 ? 15.929 -4.095 -26.017 1.00 96.69 90 ARG A CA 1
ATOM 772 C C . ARG A 1 90 ? 15.900 -3.449 -27.404 1.00 96.69 90 ARG A C 1
ATOM 774 O O . ARG A 1 90 ? 16.656 -3.862 -28.277 1.00 96.69 90 ARG A O 1
ATOM 781 N N . LYS A 1 91 ? 15.040 -2.447 -27.616 1.00 97.25 91 LYS A N 1
ATOM 782 C CA . LYS A 1 91 ? 14.992 -1.695 -28.882 1.00 97.25 91 LYS A C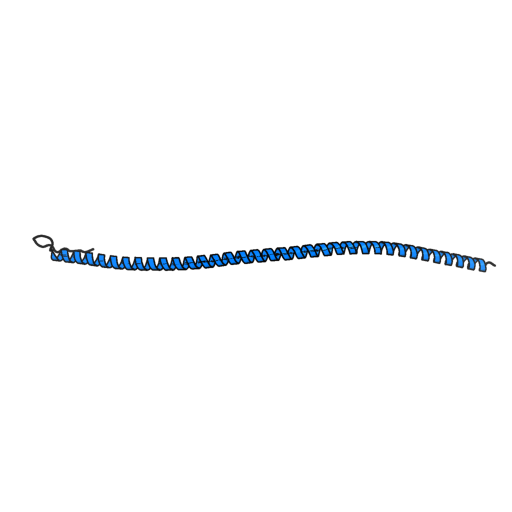A 1
ATOM 783 C C . LYS A 1 91 ? 16.286 -0.920 -29.123 1.00 97.25 91 LYS A C 1
ATOM 785 O O . LYS A 1 91 ? 16.807 -0.953 -30.234 1.00 97.25 91 LYS A O 1
ATOM 790 N N . THR A 1 92 ? 16.811 -0.261 -28.093 1.00 97.12 92 THR A N 1
ATOM 791 C CA . THR A 1 92 ? 18.086 0.457 -28.173 1.00 97.12 92 THR A CA 1
ATOM 792 C C . THR A 1 92 ? 19.241 -0.499 -28.459 1.00 97.12 92 THR A C 1
ATOM 794 O O . THR A 1 92 ? 20.019 -0.229 -29.366 1.00 97.12 92 THR A O 1
ATOM 797 N N . ASP A 1 93 ? 19.315 -1.640 -27.767 1.00 97.38 93 ASP A N 1
ATOM 798 C CA . ASP A 1 93 ? 20.349 -2.662 -27.984 1.00 97.38 93 ASP A CA 1
ATOM 799 C C . ASP A 1 93 ? 20.313 -3.190 -29.430 1.00 97.38 93 ASP A C 1
ATOM 801 O O . ASP A 1 93 ? 21.353 -3.347 -30.068 1.00 97.38 93 ASP A O 1
ATOM 805 N N . HIS A 1 94 ? 19.114 -3.404 -29.984 1.00 97.12 94 HIS A N 1
ATOM 806 C CA . HIS A 1 94 ? 18.957 -3.805 -31.382 1.00 97.12 94 HIS A CA 1
ATOM 807 C C . HIS A 1 94 ? 19.449 -2.727 -32.356 1.00 97.12 94 HIS A C 1
ATOM 809 O O . HIS A 1 94 ? 20.207 -3.028 -33.275 1.00 97.12 94 HIS A O 1
ATOM 815 N N . SER A 1 95 ? 19.076 -1.465 -32.126 1.00 97.38 95 SER A N 1
ATOM 816 C CA . SER A 1 95 ? 19.514 -0.342 -32.961 1.00 97.38 95 SER A CA 1
ATOM 817 C C . SER A 1 95 ? 21.030 -0.121 -32.888 1.00 97.38 95 SER A C 1
ATOM 819 O O . SER A 1 95 ? 21.653 0.167 -33.908 1.00 97.38 95 SER A O 1
ATOM 821 N N . ILE A 1 96 ? 21.644 -0.315 -31.715 1.00 97.12 96 ILE A N 1
ATOM 822 C CA . ILE A 1 96 ? 23.104 -0.293 -31.557 1.00 97.12 96 ILE A CA 1
ATOM 823 C C . ILE A 1 96 ? 23.741 -1.369 -32.440 1.00 97.12 96 ILE A C 1
ATOM 825 O O . ILE A 1 96 ? 24.635 -1.049 -33.218 1.00 97.12 96 ILE A O 1
ATOM 829 N N . ALA A 1 97 ? 23.246 -2.609 -32.394 1.00 97.12 97 ALA A N 1
ATOM 830 C CA . ALA A 1 97 ? 23.783 -3.699 -33.210 1.00 97.12 97 ALA A CA 1
ATOM 831 C C . ALA A 1 97 ? 23.660 -3.428 -34.725 1.00 97.12 97 ALA A C 1
ATOM 833 O O . ALA A 1 97 ? 24.574 -3.732 -35.497 1.00 97.12 97 ALA A O 1
ATOM 834 N N . GLU A 1 98 ? 22.552 -2.826 -35.171 1.00 97.38 98 GLU A N 1
ATOM 835 C CA . GLU A 1 98 ? 22.380 -2.409 -36.568 1.00 97.38 98 GLU A CA 1
ATOM 836 C C . GLU A 1 98 ? 23.391 -1.329 -36.974 1.00 97.38 98 GLU A C 1
ATOM 838 O O . GLU A 1 98 ? 24.022 -1.433 -38.030 1.00 97.38 98 GLU A O 1
ATOM 843 N N . LEU A 1 99 ? 23.575 -0.309 -36.131 1.00 97.25 99 LEU A N 1
ATOM 844 C CA . LEU A 1 99 ? 24.532 0.771 -36.372 1.00 97.25 99 LEU A CA 1
ATOM 845 C C . LEU A 1 99 ? 25.975 0.260 -36.379 1.00 97.25 99 LEU A C 1
ATOM 847 O O . LEU A 1 99 ? 26.752 0.653 -37.247 1.00 97.25 99 LEU A O 1
ATOM 851 N N . GLU A 1 100 ? 26.334 -0.650 -35.474 1.00 97.19 100 GLU A N 1
ATOM 852 C CA . GLU A 1 100 ? 27.648 -1.301 -35.457 1.00 97.19 100 GLU A CA 1
ATOM 853 C C . GLU A 1 100 ? 27.926 -2.042 -36.770 1.00 97.19 100 GLU A C 1
ATOM 855 O O . GLU A 1 100 ? 29.013 -1.914 -37.345 1.00 97.19 100 GLU A O 1
ATOM 860 N N . ASN A 1 101 ? 26.930 -2.757 -37.302 1.00 97.00 101 ASN A N 1
ATOM 861 C CA . ASN A 1 101 ? 27.054 -3.437 -38.588 1.00 97.00 101 ASN A CA 1
ATOM 862 C C . ASN A 1 101 ? 27.230 -2.437 -39.746 1.00 97.00 101 ASN A C 1
ATOM 864 O O . ASN A 1 101 ? 28.114 -2.600 -40.589 1.00 97.00 101 ASN A O 1
ATOM 868 N N . GLN A 1 102 ? 26.456 -1.346 -39.757 1.00 97.31 102 GLN A N 1
ATOM 869 C CA . GLN A 1 102 ? 26.611 -0.286 -40.760 1.00 97.31 102 GLN A CA 1
ATOM 870 C C . GLN A 1 102 ? 27.996 0.368 -40.702 1.00 97.31 102 GLN A C 1
ATOM 872 O O . GLN A 1 102 ? 28.617 0.584 -41.745 1.00 97.31 102 GLN A O 1
ATOM 877 N N . VAL A 1 103 ? 28.509 0.655 -39.503 1.00 97.31 103 VAL A N 1
ATOM 878 C CA . VAL A 1 103 ? 29.856 1.210 -39.316 1.00 97.31 103 VAL A CA 1
ATOM 879 C C . VAL A 1 103 ? 30.906 0.258 -39.880 1.00 97.31 103 VAL A C 1
ATOM 881 O O . VAL A 1 103 ? 31.790 0.703 -40.613 1.00 97.31 103 VAL A O 1
ATOM 884 N N . LYS A 1 104 ? 30.789 -1.046 -39.610 1.00 96.94 104 LYS A N 1
ATOM 885 C CA . LYS A 1 104 ? 31.711 -2.055 -40.142 1.00 96.94 104 LYS A CA 1
ATOM 886 C C . LYS A 1 104 ? 31.708 -2.081 -41.673 1.00 96.94 104 LYS A C 1
ATOM 888 O O . LYS A 1 104 ? 32.773 -2.007 -42.284 1.00 96.94 104 LYS A O 1
ATOM 893 N N . LEU A 1 105 ? 30.530 -2.090 -42.299 1.00 96.88 105 LEU A N 1
ATOM 894 C CA . LEU A 1 105 ? 30.404 -2.038 -43.761 1.00 96.88 105 LEU A CA 1
ATOM 895 C C . LEU A 1 105 ? 31.046 -0.770 -44.346 1.00 96.88 105 LEU A C 1
ATOM 897 O O . LEU A 1 105 ? 31.800 -0.839 -45.318 1.00 96.88 105 LEU A O 1
ATOM 901 N N . ARG A 1 106 ? 30.825 0.394 -43.722 1.00 95.69 106 ARG A N 1
ATOM 902 C CA . ARG A 1 106 ? 31.449 1.658 -44.152 1.00 95.69 106 ARG A CA 1
ATOM 903 C C . ARG A 1 106 ? 32.969 1.653 -43.993 1.00 95.69 106 ARG A C 1
ATOM 905 O O . ARG A 1 106 ? 33.668 2.191 -44.850 1.00 95.69 106 ARG A O 1
ATOM 912 N N . GLN A 1 107 ? 33.500 1.038 -42.939 1.00 96.75 107 GLN A N 1
ATOM 913 C CA . GLN A 1 107 ? 34.947 0.873 -42.757 1.00 96.75 107 GLN A CA 1
ATOM 914 C C . GLN A 1 107 ? 35.568 -0.013 -43.850 1.00 96.75 107 GLN A C 1
ATOM 916 O O . GLN A 1 107 ? 36.660 0.289 -44.347 1.00 96.75 107 GLN A O 1
ATOM 921 N N . GLU A 1 108 ? 34.870 -1.070 -44.267 1.00 96.44 108 GLU A N 1
ATOM 922 C CA . GLU A 1 108 ? 35.293 -1.927 -45.379 1.00 96.44 108 GLU A CA 1
ATOM 923 C C . GLU A 1 108 ? 35.279 -1.169 -46.718 1.00 96.44 108 GLU A C 1
ATOM 925 O O . GLU A 1 108 ? 36.241 -1.248 -47.487 1.00 96.44 108 GLU A O 1
ATOM 930 N N . GLU A 1 109 ? 34.236 -0.378 -46.993 1.00 96.00 109 GLU A N 1
ATOM 931 C CA . GLU A 1 109 ? 34.167 0.492 -48.177 1.00 96.00 109 GLU A CA 1
ATOM 932 C C . GLU A 1 109 ? 35.305 1.520 -48.205 1.00 96.00 109 GLU A C 1
ATOM 934 O O . GLU A 1 109 ? 35.997 1.658 -49.217 1.00 96.00 109 GLU A O 1
ATOM 939 N N . LEU A 1 110 ? 35.551 2.211 -47.088 1.00 96.19 110 LEU A N 1
ATOM 940 C CA . LEU A 1 110 ? 36.635 3.191 -46.971 1.00 96.19 110 LEU A CA 1
ATOM 941 C C . LEU A 1 110 ? 38.006 2.558 -47.225 1.00 96.19 110 LEU A C 1
ATOM 943 O O . LEU A 1 110 ? 38.846 3.145 -47.911 1.00 96.19 110 LEU A O 1
ATOM 947 N N . SER A 1 111 ? 38.221 1.340 -46.727 1.00 95.31 111 SER A N 1
ATOM 948 C CA . SER A 1 111 ? 39.440 0.568 -46.986 1.00 95.31 111 SER A CA 1
ATOM 949 C C . SER A 1 111 ? 39.638 0.296 -48.482 1.00 95.31 111 SER A C 1
ATOM 951 O O . SER A 1 111 ? 40.745 0.477 -48.998 1.00 95.31 111 SER A O 1
ATOM 953 N N . LYS A 1 112 ? 38.565 -0.055 -49.207 1.00 95.56 112 LYS A N 1
ATOM 954 C CA . LYS A 1 112 ? 38.602 -0.247 -50.668 1.00 95.56 112 LYS A CA 1
ATOM 955 C C . LYS A 1 112 ? 38.944 1.049 -51.402 1.00 95.56 112 LYS A C 1
ATOM 957 O O . LYS A 1 112 ? 39.863 1.054 -52.221 1.00 95.56 112 LYS A O 1
ATOM 962 N N . TYR A 1 113 ? 38.281 2.161 -51.072 1.00 95.44 113 TYR A N 1
ATOM 963 C CA . TYR A 1 113 ? 38.570 3.466 -51.682 1.00 95.44 113 TYR A CA 1
ATOM 964 C C . TYR A 1 113 ? 40.004 3.934 -51.428 1.00 95.44 113 TYR A C 1
ATOM 966 O O . TYR A 1 113 ? 40.653 4.452 -52.338 1.00 95.44 113 TYR A O 1
ATOM 974 N N . LYS A 1 114 ? 40.541 3.697 -50.225 1.00 95.00 114 LYS A N 1
ATOM 975 C CA . LYS A 1 114 ? 41.947 3.977 -49.911 1.00 95.00 114 LYS A CA 1
ATOM 976 C C . LYS A 1 114 ? 42.895 3.152 -50.788 1.00 95.00 114 LYS A C 1
ATOM 978 O O . LYS A 1 114 ? 43.875 3.692 -51.299 1.00 95.00 114 LYS A O 1
ATOM 983 N N . GLY A 1 115 ? 42.581 1.875 -51.013 1.00 94.25 115 GLY A N 1
ATOM 984 C CA . GLY A 1 115 ? 43.309 1.014 -51.947 1.00 94.25 115 GLY A CA 1
ATOM 985 C C . GLY A 1 115 ? 43.296 1.548 -53.383 1.00 94.25 115 GLY A C 1
ATOM 986 O O . GLY A 1 115 ? 44.354 1.666 -54.002 1.00 94.25 115 GLY A O 1
ATOM 987 N N . TYR A 1 116 ? 42.124 1.943 -53.892 1.00 94.81 116 TYR A N 1
ATOM 988 C CA . TYR A 1 116 ? 42.000 2.539 -55.226 1.00 94.81 116 TYR A CA 1
ATOM 989 C C . TYR A 1 116 ? 42.779 3.851 -55.356 1.00 94.81 116 TYR A C 1
ATOM 991 O O . TYR A 1 116 ? 43.516 4.023 -56.323 1.00 94.81 116 TYR A O 1
ATOM 999 N N . SER A 1 117 ? 42.682 4.739 -54.365 1.00 94.56 117 SER A N 1
ATOM 1000 C CA . SER A 1 117 ? 43.420 6.007 -54.343 1.00 94.56 117 SER A CA 1
ATOM 1001 C C . SER A 1 117 ? 44.938 5.790 -54.384 1.00 94.56 117 SER A C 1
ATOM 1003 O O . SER A 1 117 ? 45.638 6.415 -55.181 1.00 94.56 117 SER A O 1
ATOM 1005 N N . ASN A 1 118 ? 45.452 4.829 -53.608 1.00 94.69 118 ASN A N 1
ATOM 1006 C CA . ASN A 1 118 ? 46.870 4.466 -53.638 1.00 94.69 118 ASN A CA 1
ATOM 1007 C C . ASN A 1 118 ? 47.307 3.926 -55.008 1.00 94.69 118 ASN A C 1
ATOM 1009 O O . ASN A 1 118 ? 48.394 4.267 -55.476 1.00 94.69 118 ASN A O 1
ATOM 1013 N N . LYS A 1 119 ? 46.466 3.113 -55.662 1.00 94.50 119 LYS A N 1
ATOM 1014 C CA . LYS A 1 119 ? 46.744 2.593 -57.006 1.00 94.50 119 LYS A CA 1
ATOM 1015 C C . LYS A 1 119 ? 46.807 3.721 -58.036 1.00 94.50 119 LYS A C 1
ATOM 1017 O O . LYS A 1 119 ? 47.808 3.837 -58.731 1.00 94.50 119 LYS A O 1
ATOM 1022 N N . VAL A 1 120 ? 45.805 4.601 -58.055 1.00 94.62 120 VAL A N 1
ATOM 1023 C CA . VAL A 1 120 ? 45.781 5.779 -58.938 1.00 94.62 120 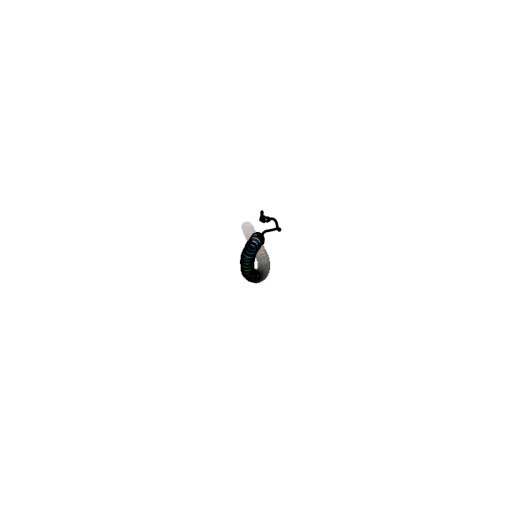VAL A CA 1
ATOM 1024 C C . VAL A 1 120 ? 47.012 6.657 -58.709 1.00 94.62 120 VAL A C 1
ATOM 1026 O O . VAL A 1 120 ? 47.663 7.063 -59.666 1.00 94.62 120 VAL A O 1
ATOM 1029 N N . LYS A 1 121 ? 47.395 6.898 -57.448 1.00 95.12 121 LYS A N 1
ATOM 1030 C CA . LYS A 1 121 ? 48.616 7.645 -57.117 1.00 95.12 121 LYS A CA 1
ATOM 1031 C C . LYS A 1 121 ? 49.869 6.978 -57.694 1.00 95.12 121 LYS A C 1
ATOM 1033 O O . LYS A 1 121 ? 50.710 7.672 -58.256 1.00 95.12 121 LYS A O 1
ATOM 1038 N N . SER A 1 122 ? 49.998 5.657 -57.569 1.00 93.69 122 SER A N 1
ATOM 1039 C CA . SER A 1 122 ? 51.118 4.903 -58.149 1.00 93.69 122 SER A CA 1
ATOM 1040 C C . SER A 1 122 ? 51.141 4.987 -59.676 1.00 93.69 122 SER A C 1
ATOM 1042 O O . SER A 1 122 ? 52.212 5.153 -60.255 1.00 93.69 122 SER A O 1
ATOM 1044 N N . ASP A 1 123 ? 49.986 4.874 -60.328 1.00 93.75 123 ASP A N 1
ATOM 1045 C CA . ASP A 1 123 ? 49.881 4.929 -61.788 1.00 93.75 123 ASP A CA 1
ATOM 1046 C C . ASP A 1 123 ? 50.248 6.328 -62.313 1.00 93.75 123 ASP A C 1
ATOM 1048 O O . ASP A 1 123 ? 51.018 6.442 -63.264 1.00 93.75 123 ASP A O 1
ATOM 1052 N N . ILE A 1 124 ? 49.806 7.397 -61.636 1.00 93.81 124 ILE A N 1
ATOM 1053 C CA . ILE A 1 124 ? 50.206 8.781 -61.946 1.00 93.81 124 ILE A CA 1
ATOM 1054 C C . ILE A 1 124 ? 51.723 8.961 -61.819 1.00 93.81 124 ILE A C 1
ATOM 1056 O O . ILE A 1 124 ? 52.341 9.567 -62.693 1.00 93.81 124 ILE A O 1
ATOM 1060 N N . LEU A 1 125 ? 52.333 8.440 -60.747 1.00 93.31 125 LEU A N 1
ATOM 1061 C CA . LEU A 1 125 ? 53.784 8.528 -60.550 1.00 93.31 125 LEU A CA 1
ATOM 1062 C C . LEU A 1 125 ? 54.546 7.798 -61.660 1.00 93.31 125 LEU A C 1
ATOM 1064 O O . LEU A 1 125 ? 55.475 8.372 -62.215 1.00 93.31 125 LEU A O 1
ATOM 1068 N N . ARG A 1 126 ? 54.111 6.589 -62.038 1.00 92.31 126 ARG A N 1
ATOM 1069 C CA . ARG A 1 126 ? 54.707 5.840 -63.156 1.00 92.31 126 ARG A CA 1
ATOM 1070 C C . ARG A 1 126 ? 54.623 6.607 -64.468 1.00 92.31 126 ARG A C 1
ATOM 1072 O O . ARG A 1 126 ? 55.632 6.743 -65.143 1.00 92.31 126 ARG A O 1
ATOM 1079 N N . VAL A 1 127 ? 53.444 7.131 -64.807 1.00 91.94 127 VAL A N 1
ATOM 1080 C CA . VAL A 1 127 ? 53.248 7.915 -66.036 1.00 91.94 127 VAL A CA 1
ATOM 1081 C C . VAL A 1 127 ? 54.142 9.155 -66.037 1.00 91.94 127 VAL A C 1
ATOM 1083 O O . VAL A 1 127 ? 54.813 9.414 -67.030 1.00 91.94 127 VAL A O 1
ATOM 1086 N N . ARG A 1 128 ? 54.208 9.892 -64.920 1.00 92.25 128 ARG A N 1
ATOM 1087 C CA . ARG A 1 128 ? 55.114 11.040 -64.765 1.00 92.25 128 ARG A CA 1
ATOM 1088 C C . ARG A 1 128 ? 56.573 10.644 -64.995 1.00 92.25 128 ARG A C 1
ATOM 1090 O O . ARG A 1 128 ? 57.275 11.349 -65.711 1.00 92.25 128 ARG A O 1
ATOM 1097 N N . ASP A 1 129 ? 57.023 9.553 -64.382 1.00 91.25 129 ASP A N 1
ATOM 1098 C CA . ASP A 1 129 ? 58.411 9.097 -64.486 1.00 91.25 129 ASP A CA 1
ATOM 1099 C C . ASP A 1 129 ? 58.741 8.652 -65.921 1.00 91.25 129 ASP A C 1
ATOM 1101 O O . ASP A 1 129 ? 59.796 9.008 -66.439 1.00 91.25 129 ASP A O 1
ATOM 1105 N N . SER A 1 130 ? 57.810 7.980 -66.609 1.00 87.00 130 SER A N 1
ATOM 1106 C CA . SER A 1 130 ? 57.942 7.662 -68.037 1.00 87.00 130 SER A CA 1
ATOM 1107 C C . SER A 1 130 ? 58.034 8.915 -68.910 1.00 87.00 130 SER A C 1
ATOM 1109 O O . SER A 1 130 ? 58.909 8.990 -69.765 1.00 87.00 130 SER A O 1
ATOM 1111 N N . PHE A 1 131 ? 57.179 9.920 -68.686 1.00 87.69 131 PHE A N 1
ATOM 1112 C CA . PHE A 1 131 ? 57.270 11.196 -69.409 1.00 87.69 131 PHE A CA 1
ATOM 1113 C C . PHE A 1 131 ? 58.602 11.904 -69.164 1.00 87.69 131 PHE A C 1
ATOM 1115 O O . PHE A 1 131 ? 59.179 12.450 -70.099 1.00 87.69 131 PHE A O 1
ATOM 1122 N N . LYS A 1 132 ? 59.098 11.884 -67.924 1.00 87.25 132 LYS A N 1
ATOM 1123 C CA . LYS A 1 132 ? 60.391 12.473 -67.575 1.00 87.25 132 LYS A CA 1
ATOM 1124 C C . LYS A 1 132 ? 61.543 11.784 -68.320 1.00 87.25 132 LYS A C 1
ATOM 1126 O O . LYS A 1 132 ? 62.359 12.482 -68.901 1.00 87.25 132 LYS A O 1
ATOM 1131 N N . SER A 1 133 ? 61.546 10.450 -68.372 1.00 83.62 133 SER A N 1
ATOM 1132 C CA . SER A 1 133 ? 62.540 9.667 -69.124 1.00 83.62 133 SER A CA 1
ATOM 1133 C C . SER A 1 133 ? 62.532 9.991 -70.621 1.00 83.62 133 SER A C 1
ATOM 1135 O O . SER A 1 133 ? 63.590 10.155 -71.208 1.00 83.62 133 SER A O 1
ATOM 1137 N N . ILE A 1 134 ? 61.348 10.124 -71.236 1.00 83.69 134 ILE A N 1
ATOM 1138 C CA . ILE A 1 134 ? 61.222 10.474 -72.664 1.00 83.69 134 ILE A CA 1
ATOM 1139 C C . ILE A 1 134 ? 61.786 11.872 -72.947 1.00 83.69 134 ILE A C 1
ATOM 1141 O O . ILE A 1 134 ? 62.406 12.087 -73.983 1.00 83.69 134 ILE A O 1
ATOM 1145 N N . LEU A 1 135 ? 61.554 12.832 -72.047 1.00 80.56 135 LEU A N 1
ATOM 1146 C CA . LEU A 1 135 ? 62.097 14.184 -72.190 1.00 80.56 135 LEU A CA 1
ATOM 1147 C C . LEU A 1 135 ? 63.623 14.201 -72.029 1.00 80.56 135 LEU A C 1
ATOM 1149 O O . LEU A 1 135 ? 64.291 14.871 -72.803 1.00 80.56 135 LEU A O 1
ATOM 1153 N N . GLU A 1 136 ? 64.168 13.437 -71.079 1.00 78.69 136 GLU A N 1
ATOM 1154 C CA . GLU A 1 136 ? 65.619 13.318 -70.870 1.00 78.69 136 GLU A CA 1
ATOM 1155 C C . GLU A 1 136 ? 66.321 12.619 -72.053 1.00 78.69 136 GLU A C 1
ATOM 1157 O O . GLU A 1 136 ? 67.372 13.079 -72.482 1.00 78.69 136 GLU A O 1
ATOM 1162 N N . GLU A 1 137 ? 65.723 11.578 -72.646 1.00 71.38 137 GLU A N 1
ATOM 1163 C CA . GLU A 1 137 ? 66.237 10.940 -73.875 1.00 71.38 137 GLU A CA 1
ATOM 1164 C C . GLU A 1 137 ? 66.148 11.858 -75.109 1.00 71.38 137 GLU A C 1
ATOM 1166 O O . GLU A 1 137 ? 66.972 11.764 -76.017 1.00 71.38 137 GLU A O 1
ATOM 1171 N N . GLY A 1 138 ? 65.152 12.748 -75.162 1.00 62.06 138 GLY A N 1
ATOM 1172 C CA . GLY A 1 138 ? 64.976 13.710 -76.253 1.00 62.06 138 GLY A CA 1
ATOM 1173 C C . GLY A 1 138 ? 65.976 14.871 -76.241 1.00 62.06 138 GLY A C 1
ATOM 1174 O O . GLY A 1 138 ? 66.206 15.458 -77.294 1.00 62.06 138 GLY A O 1
ATOM 1175 N N . ASP A 1 139 ? 66.575 15.177 -75.087 1.00 58.56 139 ASP A N 1
ATOM 1176 C CA . ASP A 1 139 ? 67.610 16.210 -74.931 1.00 58.56 139 ASP A CA 1
ATOM 1177 C C . ASP A 1 139 ? 69.034 15.691 -75.266 1.00 58.56 139 ASP A C 1
ATOM 1179 O O . ASP A 1 139 ? 69.970 16.488 -75.359 1.00 58.56 139 ASP A O 1
ATOM 1183 N N . GLU A 1 140 ? 69.221 14.376 -75.469 1.00 55.59 140 GLU A N 1
ATOM 1184 C CA . GLU A 1 140 ? 70.504 13.745 -75.851 1.00 55.59 140 GLU A CA 1
ATOM 1185 C C . GLU A 1 140 ? 70.689 13.541 -77.379 1.00 55.59 140 GLU A C 1
ATOM 1187 O O . GLU A 1 140 ? 71.703 12.975 -77.803 1.00 55.59 140 GLU A O 1
ATOM 1192 N N . ILE A 1 141 ? 69.752 14.018 -78.215 1.00 48.66 141 ILE A N 1
ATOM 1193 C CA . ILE A 1 141 ? 69.805 14.002 -79.698 1.00 48.66 141 ILE A CA 1
ATOM 1194 C C . ILE A 1 141 ? 70.028 15.417 -80.240 1.00 48.66 141 ILE A C 1
ATOM 1196 O O . ILE A 1 141 ? 70.887 15.569 -81.142 1.00 48.66 141 ILE A O 1
#

Secondary structure (DSSP, 8-state):
----PPEETTEE-HHHHHHHHHHHHHHHHHHHHHHHHHHHHHHHHHHHHHHHHHHHHHHHHHHHHHHHHHHHHHHHHHHHHHHHHHHHHHHHHHHHHHHHHHHHHHHHHHHHHHHHHHHHHHHHHHHHHHHHHHHHHHTT-

Radius of gyration: 58.61 Å; chains: 1; bounding box: 107×20×166 Å

pLDDT: mean 89.66, std 12.81, range [42.62, 97.62]

Sequence (141 aa):
MPKNFKRSIRGYDAESIQQEINTINQMYDNKIQELKKEIFAQTHQRQLLRNEYNKLKQEFGDRVELQEQIKDKLYEKYLEILEQQLITKRKTDHSIAELENQVKLRQEELSKYKGYSNKVKSDILRVRDSFKSILEEGDEI